Protein AF-A0AAD4VQU2-F1 (afdb_monomer)

Structure (mmCIF, N/CA/C/O backbone):
data_AF-A0AAD4VQU2-F1
#
_entry.id   AF-A0AAD4VQU2-F1
#
loop_
_atom_site.group_PDB
_atom_site.id
_atom_site.type_symbol
_atom_site.label_atom_id
_atom_site.label_alt_id
_atom_site.label_comp_id
_atom_site.label_asym_id
_atom_site.label_entity_id
_atom_site.label_seq_id
_atom_site.pdbx_PDB_ins_code
_atom_site.Cartn_x
_atom_site.Cartn_y
_atom_site.Cartn_z
_atom_site.occupancy
_atom_site.B_iso_or_equiv
_atom_site.auth_seq_id
_atom_site.auth_comp_id
_atom_site.auth_asym_id
_atom_site.auth_atom_id
_atom_site.pdbx_PDB_model_num
ATOM 1 N N . MET A 1 1 ? -10.150 3.169 1.954 1.00 82.69 1 MET A N 1
ATOM 2 C CA . MET A 1 1 ? -9.013 2.313 1.524 1.00 82.69 1 MET A CA 1
ATOM 3 C C . MET A 1 1 ? -7.677 3.032 1.614 1.00 82.69 1 MET A C 1
ATOM 5 O O . MET A 1 1 ? -6.831 2.549 2.348 1.00 82.69 1 MET A O 1
ATOM 9 N N . GLN A 1 2 ? -7.479 4.167 0.930 1.00 87.50 2 GLN A N 1
ATOM 10 C CA . GLN A 1 2 ? -6.203 4.898 0.977 1.00 87.50 2 GLN A CA 1
ATOM 11 C C . GLN A 1 2 ? -5.753 5.225 2.412 1.00 87.50 2 GLN A C 1
ATOM 13 O O . GLN A 1 2 ? -4.598 5.014 2.755 1.00 87.50 2 GLN A O 1
ATOM 18 N N . GLU A 1 3 ? -6.678 5.655 3.272 1.00 90.50 3 GLU A N 1
ATOM 19 C CA . GLU A 1 3 ? -6.396 5.929 4.688 1.00 90.50 3 GLU A CA 1
ATOM 20 C C . GLU A 1 3 ? -5.894 4.698 5.451 1.00 90.50 3 GLU A C 1
ATOM 22 O O . GLU A 1 3 ? -4.920 4.794 6.188 1.00 90.50 3 GLU A O 1
ATOM 27 N N . LEU A 1 4 ? -6.503 3.526 5.232 1.00 90.69 4 LEU A N 1
ATOM 28 C CA . LEU A 1 4 ? -6.068 2.266 5.845 1.00 90.69 4 LEU A CA 1
ATOM 29 C C . LEU A 1 4 ? -4.675 1.857 5.367 1.00 90.69 4 LEU A C 1
ATOM 31 O O . LEU A 1 4 ? -3.875 1.375 6.164 1.00 90.69 4 LEU A O 1
ATOM 35 N N . VAL A 1 5 ? -4.380 2.064 4.080 1.00 91.31 5 VAL A N 1
ATOM 36 C CA . VAL A 1 5 ? -3.052 1.801 3.510 1.00 91.31 5 VAL A CA 1
ATOM 37 C C . VAL A 1 5 ? -2.023 2.725 4.153 1.00 91.31 5 VAL A C 1
ATOM 39 O O . VAL A 1 5 ? -1.004 2.243 4.630 1.00 91.31 5 VAL A O 1
ATOM 42 N N . ASN A 1 6 ? -2.310 4.026 4.236 1.00 92.38 6 ASN A N 1
ATOM 43 C CA . ASN A 1 6 ? -1.422 4.997 4.873 1.00 92.38 6 ASN A CA 1
ATOM 44 C C . ASN A 1 6 ? -1.199 4.659 6.357 1.00 92.38 6 ASN A C 1
ATOM 46 O O . ASN A 1 6 ? -0.067 4.678 6.836 1.00 92.38 6 ASN A O 1
ATOM 50 N N . TYR A 1 7 ? -2.266 4.304 7.077 1.00 93.50 7 TYR A N 1
ATOM 51 C CA . TYR A 1 7 ? -2.194 3.903 8.480 1.00 93.50 7 TYR A CA 1
ATOM 52 C C . TYR A 1 7 ? -1.323 2.657 8.673 1.00 93.50 7 TYR A C 1
ATOM 54 O O . TYR A 1 7 ? -0.412 2.662 9.501 1.00 93.50 7 TYR A O 1
ATOM 62 N N . PHE A 1 8 ? -1.548 1.624 7.858 1.00 93.62 8 PHE A N 1
ATOM 63 C CA . PHE A 1 8 ? -0.719 0.424 7.826 1.00 93.62 8 PHE A CA 1
ATOM 64 C C . PHE A 1 8 ? 0.746 0.761 7.546 1.00 93.62 8 PHE A C 1
ATOM 66 O O . PHE A 1 8 ? 1.610 0.331 8.297 1.00 93.62 8 PHE A O 1
ATOM 73 N N . THR A 1 9 ? 1.037 1.555 6.516 1.00 92.00 9 THR A N 1
ATOM 74 C CA . THR A 1 9 ? 2.408 1.931 6.146 1.00 92.00 9 THR A CA 1
ATOM 75 C C . THR A 1 9 ? 3.131 2.669 7.261 1.00 92.00 9 THR A C 1
ATOM 77 O O . THR A 1 9 ? 4.293 2.382 7.518 1.00 92.00 9 THR A O 1
ATOM 80 N N . ASN A 1 10 ? 2.448 3.587 7.944 1.00 91.62 10 ASN A N 1
ATOM 81 C CA . ASN A 1 10 ? 3.052 4.361 9.026 1.00 91.62 10 ASN A CA 1
ATOM 82 C C . ASN A 1 10 ? 3.356 3.505 10.263 1.00 91.62 10 ASN A C 1
ATOM 84 O O . ASN A 1 10 ? 4.261 3.827 11.029 1.00 91.62 10 ASN A O 1
ATOM 88 N N . LYS A 1 11 ? 2.576 2.445 10.497 1.00 91.06 11 LYS A N 1
ATOM 89 C CA . LYS A 1 11 ? 2.728 1.569 11.668 1.00 91.06 11 LYS A CA 1
ATOM 90 C C . LYS A 1 11 ? 3.601 0.348 11.395 1.00 91.06 11 LYS A C 1
ATOM 92 O O . LYS A 1 11 ? 4.239 -0.165 12.314 1.00 91.06 11 LYS A O 1
ATOM 97 N N . ASN A 1 12 ? 3.625 -0.127 10.157 1.00 89.62 12 ASN A N 1
ATOM 98 C CA . ASN A 1 12 ? 4.352 -1.319 9.764 1.00 89.62 12 ASN A CA 1
ATOM 99 C C . ASN A 1 12 ? 5.828 -0.991 9.508 1.00 89.62 12 ASN A C 1
ATOM 101 O O . ASN A 1 12 ? 6.153 -0.066 8.769 1.00 89.62 12 ASN A O 1
ATOM 105 N N . LYS A 1 13 ? 6.735 -1.774 10.098 1.00 88.50 13 LYS A N 1
ATOM 106 C CA . LYS A 1 13 ? 8.176 -1.644 9.857 1.00 88.50 13 LYS A CA 1
ATOM 107 C C . LYS A 1 13 ? 8.569 -2.546 8.691 1.00 88.50 13 LYS A C 1
ATOM 109 O O . LYS A 1 13 ? 8.520 -3.765 8.828 1.00 88.50 13 LYS A O 1
ATOM 114 N N . PHE A 1 14 ? 8.938 -1.946 7.564 1.00 88.19 14 PHE A N 1
ATOM 115 C CA . PHE A 1 14 ? 9.400 -2.676 6.384 1.00 88.19 14 PHE A CA 1
ATOM 116 C C . PHE A 1 14 ? 10.893 -2.969 6.473 1.00 88.19 14 PHE A C 1
ATOM 118 O O . PHE A 1 14 ? 11.675 -2.137 6.941 1.00 88.19 14 PHE A O 1
ATOM 125 N N . LYS A 1 15 ? 11.290 -4.148 5.997 1.00 89.12 15 LYS A N 1
ATOM 126 C CA . LYS A 1 15 ? 12.706 -4.460 5.767 1.00 89.12 15 LYS A CA 1
ATOM 127 C C . LYS A 1 15 ? 13.211 -3.697 4.548 1.00 89.12 15 LYS A C 1
ATOM 129 O O . LYS A 1 15 ? 12.437 -3.359 3.660 1.00 89.12 15 LYS A O 1
ATOM 134 N N . GLU A 1 16 ? 14.521 -3.505 4.452 1.00 86.44 16 GLU A N 1
ATOM 135 C CA . GLU A 1 16 ? 15.139 -2.800 3.322 1.00 86.44 16 GLU A CA 1
ATOM 136 C C . GLU A 1 16 ? 14.789 -3.437 1.962 1.00 86.44 16 GLU A C 1
ATOM 138 O O . GLU A 1 16 ? 14.444 -2.740 1.012 1.00 86.44 16 GLU A O 1
ATOM 143 N N . SER A 1 17 ? 14.736 -4.772 1.893 1.00 83.06 17 SER A N 1
ATOM 144 C CA . SER A 1 17 ? 14.307 -5.516 0.698 1.00 83.06 17 SER A CA 1
ATOM 145 C C . SER A 1 17 ? 12.825 -5.340 0.338 1.00 83.06 17 SER A C 1
ATOM 147 O O . SER A 1 17 ? 12.424 -5.584 -0.799 1.00 83.06 17 SER A O 1
ATOM 149 N N . GLU A 1 18 ? 11.995 -4.916 1.286 1.00 82.62 18 GLU A N 1
ATOM 150 C CA . GLU A 1 18 ? 10.562 -4.708 1.089 1.00 82.62 18 GLU A CA 1
ATOM 151 C C . GLU A 1 18 ? 10.260 -3.287 0.600 1.00 82.62 18 GLU A C 1
ATOM 153 O O . GLU A 1 18 ? 9.213 -3.071 -0.010 1.00 82.62 18 GLU A O 1
ATOM 158 N N . LEU A 1 19 ? 11.182 -2.334 0.781 1.00 83.31 19 LEU A N 1
ATOM 159 C CA . LEU A 1 19 ? 11.022 -0.942 0.339 1.00 83.31 19 LEU A CA 1
ATOM 160 C C . LEU A 1 19 ? 10.951 -0.800 -1.190 1.00 83.31 19 LEU A C 1
ATOM 162 O O . LEU A 1 19 ? 10.390 0.169 -1.696 1.00 83.31 19 LEU A O 1
ATOM 166 N N . PHE A 1 20 ? 11.465 -1.783 -1.935 1.00 82.81 20 PHE A N 1
ATOM 167 C CA . PHE A 1 20 ? 11.359 -1.833 -3.398 1.00 82.81 20 PHE A CA 1
ATOM 168 C C . PHE A 1 20 ? 9.933 -2.099 -3.892 1.00 82.81 20 PHE A C 1
ATOM 170 O O . PHE A 1 20 ? 9.636 -1.908 -5.075 1.00 82.81 20 PHE A O 1
ATOM 177 N N . PHE A 1 21 ? 9.048 -2.558 -3.006 1.00 81.38 21 PHE A N 1
ATOM 178 C CA . PHE A 1 21 ? 7.662 -2.819 -3.337 1.00 81.38 21 PHE A CA 1
ATOM 179 C C . PHE A 1 21 ? 6.765 -1.678 -2.850 1.00 81.38 21 PHE A C 1
ATOM 181 O O . PHE A 1 21 ? 6.871 -1.233 -1.709 1.00 81.38 21 PHE A O 1
ATOM 188 N N . PRO A 1 22 ? 5.817 -1.238 -3.687 1.00 86.50 22 PRO A N 1
ATOM 189 C CA . PRO A 1 22 ? 4.784 -0.304 -3.282 1.00 86.50 22 PRO A CA 1
ATOM 190 C C . PRO A 1 22 ? 4.067 -0.746 -2.003 1.00 86.50 22 PRO A C 1
ATOM 192 O O . PRO A 1 22 ? 3.551 -1.861 -1.922 1.00 86.50 22 PRO A O 1
ATOM 195 N N . ASN A 1 23 ? 3.920 0.181 -1.058 1.00 89.62 23 ASN A N 1
ATOM 196 C CA . ASN A 1 23 ? 3.151 0.009 0.181 1.00 89.62 23 ASN A CA 1
ATOM 197 C C . ASN A 1 23 ? 1.765 -0.611 -0.032 1.00 89.62 23 ASN A C 1
ATOM 199 O O . ASN A 1 23 ? 1.289 -1.424 0.761 1.00 89.62 23 ASN A O 1
ATOM 203 N N . LEU A 1 24 ? 1.135 -0.245 -1.147 1.00 87.25 24 LEU A N 1
ATOM 204 C CA . LEU A 1 24 ? -0.164 -0.753 -1.548 1.00 87.25 24 LEU A CA 1
ATOM 205 C C . LEU A 1 24 ? -0.170 -2.274 -1.754 1.00 87.25 24 LEU A C 1
ATOM 207 O O . LEU A 1 24 ? -1.125 -2.939 -1.363 1.00 87.25 24 LEU A O 1
ATOM 211 N N . LEU A 1 25 ? 0.898 -2.825 -2.337 1.00 87.31 25 LEU A N 1
ATOM 212 C CA . LEU A 1 25 ? 1.036 -4.263 -2.562 1.00 87.31 25 LEU A CA 1
ATOM 213 C C . LEU A 1 25 ? 1.226 -5.013 -1.249 1.00 87.31 25 LEU A C 1
ATOM 215 O O . LEU A 1 25 ? 0.596 -6.050 -1.056 1.00 87.31 25 LEU A O 1
ATOM 219 N N . HIS A 1 26 ? 2.024 -4.465 -0.331 1.00 89.75 26 HIS A N 1
ATOM 220 C CA . HIS A 1 26 ? 2.198 -5.044 1.003 1.00 89.75 26 HIS A CA 1
ATOM 221 C C . HIS A 1 26 ? 0.878 -5.126 1.758 1.00 89.75 26 HIS A C 1
ATOM 223 O O . HIS A 1 26 ? 0.537 -6.176 2.300 1.00 89.75 26 HIS A O 1
ATOM 229 N N . PHE A 1 27 ? 0.101 -4.042 1.736 1.00 91.25 27 PHE A N 1
ATOM 230 C CA . PHE A 1 27 ? -1.218 -3.997 2.360 1.00 91.25 27 PHE A CA 1
ATOM 231 C C . PHE A 1 27 ? -2.155 -5.063 1.778 1.00 91.25 27 PHE A C 1
ATOM 233 O O . PHE A 1 27 ? -2.767 -5.849 2.504 1.00 91.25 27 PHE A O 1
ATOM 240 N N . VAL A 1 28 ? -2.246 -5.106 0.450 1.00 88.19 28 VAL A N 1
ATOM 241 C CA . VAL A 1 28 ? -3.112 -6.033 -0.280 1.00 88.19 28 VAL A CA 1
ATOM 242 C C . VAL A 1 28 ? -2.743 -7.487 -0.015 1.00 88.19 28 VAL A C 1
ATOM 244 O O . VAL A 1 28 ? -3.628 -8.301 0.261 1.00 88.19 28 VAL A O 1
ATOM 247 N N . ALA A 1 29 ? -1.449 -7.804 -0.079 1.00 88.75 29 ALA A N 1
ATOM 248 C CA . ALA A 1 29 ? -0.941 -9.146 0.153 1.00 88.75 29 ALA A CA 1
ATOM 249 C C . ALA A 1 29 ? -1.197 -9.586 1.600 1.00 88.75 29 ALA A C 1
ATOM 251 O O . ALA A 1 29 ? -1.729 -10.676 1.820 1.00 88.75 29 ALA A O 1
ATOM 252 N N . LYS A 1 30 ? -0.899 -8.718 2.578 1.00 91.00 30 LYS A N 1
ATOM 253 C CA . LYS A 1 30 ? -1.059 -9.018 4.006 1.00 91.00 30 LYS A CA 1
ATOM 254 C C . LYS A 1 30 ? -2.513 -9.314 4.377 1.00 91.00 30 LYS A C 1
ATOM 256 O O . LYS A 1 30 ? -2.788 -10.336 5.000 1.00 91.00 30 LYS A O 1
ATOM 261 N N . TYR A 1 31 ? -3.448 -8.461 3.960 1.00 90.56 31 TYR A N 1
ATOM 262 C CA . TYR A 1 31 ? -4.865 -8.602 4.324 1.00 90.56 31 TYR A CA 1
ATOM 263 C C . TYR A 1 31 ? -5.693 -9.390 3.305 1.00 90.56 31 TYR A C 1
ATOM 265 O O . TYR A 1 31 ? -6.919 -9.446 3.423 1.00 90.56 31 TYR A O 1
ATOM 273 N N . LYS A 1 32 ? -5.038 -10.015 2.315 1.00 87.94 32 LYS A N 1
ATOM 274 C CA . LYS A 1 32 ? -5.674 -10.824 1.263 1.00 87.94 32 LYS A CA 1
ATOM 275 C C . LYS A 1 32 ? -6.830 -10.080 0.579 1.00 87.94 32 LYS A C 1
ATOM 277 O O . LYS A 1 32 ? -7.875 -10.666 0.294 1.00 87.94 32 LYS A O 1
ATOM 282 N N . VAL A 1 33 ? -6.659 -8.775 0.352 1.00 87.69 33 VAL A N 1
ATOM 283 C CA . VAL A 1 33 ? -7.683 -7.925 -0.272 1.00 87.69 33 VAL A CA 1
ATOM 284 C C . VAL A 1 33 ? -7.844 -8.366 -1.723 1.00 87.69 33 VAL A C 1
ATOM 286 O O . VAL A 1 33 ? -6.854 -8.317 -2.439 1.00 87.69 33 VAL A O 1
ATOM 289 N N . PRO A 1 34 ? -9.033 -8.778 -2.200 1.00 83.88 34 PRO A N 1
ATOM 290 C CA . PRO A 1 34 ? -9.202 -9.196 -3.589 1.00 83.88 34 PRO A CA 1
ATOM 291 C C . PRO A 1 34 ? -8.917 -8.049 -4.568 1.00 83.88 34 PRO A C 1
ATOM 293 O O . PRO A 1 34 ? -9.494 -6.962 -4.480 1.00 83.88 34 PRO A O 1
ATOM 296 N N . TRP A 1 35 ? -8.027 -8.300 -5.522 1.00 83.56 35 TRP A N 1
ATOM 297 C CA . TRP A 1 35 ? -7.449 -7.277 -6.387 1.00 83.56 35 TRP A CA 1
ATOM 298 C C . TRP A 1 35 ? -7.052 -7.860 -7.738 1.00 83.56 35 TRP A C 1
ATOM 300 O O . TRP A 1 35 ? -6.820 -9.060 -7.878 1.00 83.56 35 TRP A O 1
ATOM 310 N N . ILE A 1 36 ? -6.974 -6.984 -8.733 1.00 81.00 36 ILE A N 1
ATOM 311 C CA . ILE A 1 36 ? -6.438 -7.270 -10.056 1.00 81.00 36 ILE A CA 1
ATOM 312 C C . ILE A 1 36 ? -5.178 -6.424 -10.213 1.00 81.00 36 ILE A C 1
ATOM 314 O O . ILE A 1 36 ? -5.247 -5.192 -10.184 1.00 81.00 36 ILE A O 1
ATOM 318 N N . LEU A 1 37 ? -4.038 -7.093 -10.379 1.00 84.00 37 LEU A N 1
ATOM 319 C CA . LEU A 1 37 ? -2.781 -6.465 -10.765 1.00 84.00 37 LEU A CA 1
ATOM 320 C C . LEU A 1 37 ? -2.669 -6.446 -12.280 1.00 84.00 37 LEU A C 1
ATOM 322 O O . LEU A 1 37 ? -2.805 -7.481 -12.929 1.00 84.00 37 LEU A O 1
ATOM 326 N N . LYS A 1 38 ? -2.330 -5.290 -12.833 1.00 86.25 38 LYS A N 1
ATOM 327 C CA . LYS A 1 38 ? -1.868 -5.185 -14.211 1.00 86.25 38 LYS A CA 1
ATOM 328 C C . LYS A 1 38 ? -0.480 -4.565 -14.228 1.00 86.25 38 LYS A C 1
ATOM 330 O O . LYS A 1 38 ? -0.300 -3.442 -13.758 1.00 86.25 38 LYS A O 1
ATOM 335 N N . TRP A 1 39 ? 0.471 -5.286 -14.811 1.00 87.62 39 TRP A N 1
ATOM 336 C CA . TRP A 1 39 ? 1.782 -4.756 -15.165 1.00 87.62 39 TRP A CA 1
ATOM 337 C C . TRP A 1 39 ? 1.739 -4.150 -16.568 1.00 87.62 39 TRP A C 1
ATOM 339 O O . TRP A 1 39 ? 1.107 -4.693 -17.474 1.00 87.62 39 TRP A O 1
ATOM 349 N N . SER A 1 40 ? 2.408 -3.019 -16.730 1.00 88.25 40 SER A N 1
ATOM 350 C CA . SER A 1 40 ? 2.666 -2.368 -18.007 1.00 88.25 40 SER A CA 1
ATOM 351 C C . SER A 1 40 ? 4.172 -2.213 -18.150 1.00 88.25 40 SER A C 1
ATOM 353 O O . SER A 1 40 ? 4.841 -1.733 -17.234 1.00 88.25 40 SER A O 1
ATOM 355 N N . TYR A 1 41 ? 4.706 -2.648 -19.281 1.00 91.19 41 TYR A N 1
ATOM 356 C CA . T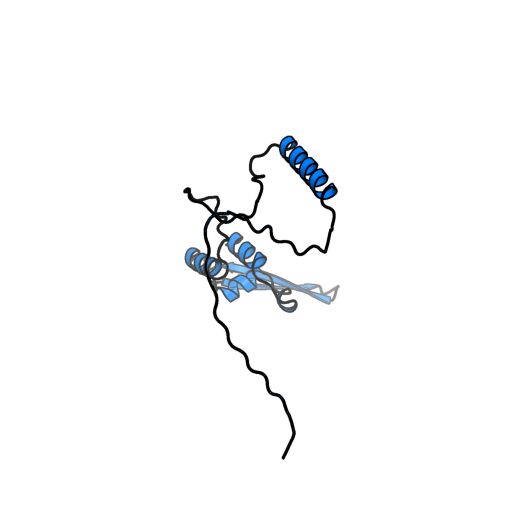YR A 1 41 ? 6.128 -2.573 -19.576 1.00 91.19 41 TYR A CA 1
ATOM 357 C C . TYR A 1 41 ? 6.325 -1.603 -20.727 1.00 91.19 41 TYR A C 1
ATOM 359 O O . TYR A 1 41 ? 5.605 -1.656 -21.723 1.00 91.19 41 TYR A O 1
ATOM 367 N N . GLN A 1 42 ? 7.297 -0.717 -20.579 1.00 92.06 42 GLN A N 1
ATOM 368 C CA . GLN A 1 42 ? 7.710 0.211 -21.616 1.00 92.06 42 GLN A CA 1
ATOM 369 C C . GLN A 1 42 ? 9.194 -0.009 -21.866 1.00 92.06 42 GLN A C 1
ATOM 371 O O . GLN A 1 42 ? 9.997 0.021 -20.934 1.00 92.06 42 GLN A O 1
ATOM 376 N N . VAL A 1 43 ? 9.549 -0.265 -23.121 1.00 93.38 43 VAL A N 1
ATOM 377 C CA . VAL A 1 43 ? 10.943 -0.399 -23.538 1.00 93.38 43 VAL A CA 1
ATOM 378 C C . VAL A 1 43 ? 11.341 0.892 -24.226 1.00 93.38 43 VAL A C 1
ATOM 380 O O . VAL A 1 43 ? 10.759 1.253 -25.247 1.00 93.38 43 VAL A O 1
ATOM 383 N N . ASN A 1 44 ? 12.335 1.579 -23.675 1.00 92.12 44 ASN A N 1
ATOM 384 C CA . ASN A 1 44 ? 13.014 2.650 -24.379 1.00 92.12 44 ASN A CA 1
ATOM 385 C C . ASN A 1 44 ? 14.208 2.042 -25.127 1.00 92.12 44 ASN A C 1
ATOM 387 O O . ASN A 1 44 ? 15.208 1.655 -24.521 1.00 92.12 44 ASN A O 1
ATOM 391 N N . TRP A 1 45 ? 14.081 1.906 -26.448 1.00 91.75 45 TRP A N 1
ATOM 392 C CA . TRP A 1 45 ? 15.104 1.271 -27.283 1.00 91.75 45 TRP A CA 1
ATOM 393 C C . TRP A 1 45 ? 16.360 2.125 -27.476 1.00 91.75 45 TRP A C 1
ATOM 395 O O . TRP A 1 45 ? 17.429 1.560 -27.699 1.00 91.75 45 TRP A O 1
ATOM 405 N N . GLU A 1 46 ? 16.247 3.446 -27.343 1.00 93.19 46 GLU A N 1
ATOM 406 C CA . GLU A 1 46 ? 17.363 4.389 -27.474 1.00 93.19 46 GLU A CA 1
ATOM 407 C C . GLU A 1 46 ? 18.255 4.356 -26.232 1.00 93.19 46 GLU A C 1
ATOM 409 O O . GLU A 1 46 ? 19.472 4.226 -26.339 1.00 93.19 46 GLU A O 1
ATOM 414 N N . THR A 1 47 ? 17.654 4.385 -25.041 1.00 93.75 47 THR A N 1
ATOM 415 C CA . THR A 1 47 ? 18.393 4.316 -23.769 1.00 93.75 47 THR A CA 1
ATOM 416 C C . THR A 1 47 ? 18.635 2.886 -23.290 1.00 93.75 47 THR A C 1
ATOM 418 O O . THR A 1 47 ? 19.312 2.683 -22.285 1.00 93.75 47 THR A O 1
ATOM 421 N N . ARG A 1 48 ? 18.077 1.884 -23.989 1.00 91.00 48 ARG A N 1
ATOM 422 C CA . ARG A 1 48 ? 18.060 0.464 -23.585 1.00 91.00 48 ARG A CA 1
ATOM 423 C C . ARG A 1 48 ? 17.474 0.243 -22.182 1.00 91.00 48 ARG A C 1
ATOM 425 O O . ARG A 1 48 ? 17.780 -0.752 -21.528 1.00 91.00 48 ARG A O 1
ATOM 432 N N . VAL A 1 49 ? 16.607 1.146 -21.725 1.00 93.44 49 VAL A N 1
ATOM 433 C CA . VAL A 1 49 ? 15.963 1.061 -20.411 1.00 93.44 49 VAL A CA 1
ATOM 434 C C . VAL A 1 49 ? 14.623 0.341 -20.527 1.00 93.44 49 VAL A C 1
ATOM 436 O O . VAL A 1 49 ? 13.769 0.699 -21.339 1.00 93.44 49 VAL A O 1
ATOM 439 N N . LEU A 1 50 ? 14.414 -0.648 -19.657 1.00 91.69 50 LEU A N 1
ATOM 440 C CA . LEU A 1 50 ? 13.112 -1.265 -19.426 1.00 91.69 50 LEU A CA 1
ATOM 441 C C . LEU A 1 50 ? 12.443 -0.592 -18.226 1.00 91.69 50 LEU A C 1
ATOM 443 O O . LEU A 1 50 ? 12.895 -0.727 -17.090 1.00 91.69 50 LEU A O 1
ATOM 447 N N . SER A 1 51 ? 11.344 0.112 -18.467 1.00 89.00 51 SER A N 1
ATOM 448 C CA . SER A 1 51 ? 10.506 0.683 -17.417 1.00 89.00 51 SER A CA 1
ATOM 449 C C . SER A 1 51 ? 9.297 -0.206 -17.158 1.00 89.00 51 SER A C 1
ATOM 451 O O . SER A 1 51 ? 8.684 -0.756 -18.074 1.00 89.00 51 SER A O 1
ATOM 453 N N . ARG A 1 52 ? 8.933 -0.336 -15.882 1.00 88.19 52 ARG A N 1
ATOM 454 C CA . ARG A 1 52 ? 7.790 -1.133 -15.444 1.00 88.19 52 ARG A CA 1
ATOM 455 C C . ARG A 1 52 ? 6.862 -0.274 -14.602 1.00 88.19 52 ARG A C 1
ATOM 457 O O . ARG A 1 52 ? 7.269 0.277 -13.586 1.00 88.19 52 ARG A O 1
ATOM 464 N N . GLN A 1 53 ? 5.605 -0.217 -15.007 1.00 86.69 53 GLN A N 1
ATOM 465 C CA . GLN A 1 53 ? 4.520 0.417 -14.274 1.00 86.69 53 GLN A CA 1
ATOM 466 C C . GLN A 1 53 ? 3.524 -0.651 -13.834 1.00 86.69 53 GLN A C 1
ATOM 468 O O . GLN A 1 53 ? 3.382 -1.694 -14.475 1.00 86.69 53 GLN A O 1
ATOM 473 N N . PHE A 1 54 ? 2.820 -0.403 -12.738 1.00 84.75 54 PHE A N 1
ATOM 474 C CA . PHE A 1 54 ? 1.747 -1.277 -12.290 1.00 84.75 54 PHE A CA 1
ATOM 475 C C . PHE A 1 54 ? 0.500 -0.462 -11.984 1.00 84.75 54 PHE A C 1
ATOM 477 O O . PHE A 1 54 ? 0.569 0.703 -11.603 1.00 84.75 54 PHE A O 1
ATOM 484 N N . SER A 1 55 ? -0.646 -1.103 -12.147 1.00 84.00 55 SER A N 1
ATOM 485 C CA . SER A 1 55 ? -1.935 -0.579 -11.721 1.00 84.00 55 SER A CA 1
ATOM 486 C C . SER A 1 55 ? -2.664 -1.660 -10.941 1.00 84.00 55 SER A C 1
ATOM 488 O O . SER A 1 55 ? -2.593 -2.846 -11.277 1.00 84.00 55 SER A O 1
ATOM 490 N N . ILE A 1 56 ? -3.331 -1.245 -9.871 1.00 79.56 56 ILE A N 1
ATOM 491 C CA . ILE A 1 56 ? -4.129 -2.120 -9.022 1.00 79.56 56 ILE A CA 1
ATOM 492 C C . ILE A 1 56 ? -5.570 -1.664 -9.142 1.00 79.56 56 ILE A C 1
ATOM 494 O O . ILE A 1 56 ? -5.874 -0.498 -8.889 1.00 79.56 56 ILE A O 1
ATOM 498 N N . LYS A 1 57 ? -6.454 -2.589 -9.509 1.00 82.19 57 LYS A N 1
ATOM 499 C CA . LYS A 1 57 ? -7.897 -2.379 -9.427 1.00 82.19 57 LYS A CA 1
ATOM 500 C C . LYS A 1 57 ? -8.475 -3.316 -8.381 1.00 82.19 57 LYS A C 1
ATOM 502 O O . LYS A 1 57 ? -8.287 -4.529 -8.447 1.00 82.19 57 LYS A O 1
ATOM 507 N N . TRP A 1 58 ? -9.178 -2.749 -7.417 1.00 75.69 58 TRP A N 1
ATOM 508 C CA . TRP A 1 58 ? -9.845 -3.503 -6.367 1.00 75.69 58 TRP A CA 1
ATOM 509 C C . TRP A 1 58 ? -11.115 -4.159 -6.900 1.00 75.69 58 TRP A C 1
ATOM 511 O O . TRP A 1 58 ? -11.769 -3.625 -7.799 1.00 75.69 58 TRP A O 1
ATOM 521 N N . TRP A 1 59 ? -11.485 -5.302 -6.331 1.00 71.00 59 TRP A N 1
ATOM 522 C CA . TRP A 1 59 ? -12.814 -5.861 -6.553 1.00 71.00 59 TRP A CA 1
ATOM 523 C C . TRP A 1 59 ? -13.835 -5.109 -5.705 1.00 71.00 59 TRP A C 1
ATOM 525 O O . TRP A 1 59 ? -13.845 -5.250 -4.495 1.00 71.00 59 TRP A O 1
ATOM 535 N N . ASP A 1 60 ? -14.746 -4.364 -6.317 1.00 66.62 60 ASP A N 1
ATOM 536 C CA . ASP A 1 60 ? -15.690 -3.486 -5.600 1.00 66.62 60 ASP A CA 1
ATOM 537 C C . ASP A 1 60 ? -16.612 -4.214 -4.590 1.00 66.62 60 ASP A C 1
ATOM 539 O O . ASP A 1 60 ? -17.245 -3.613 -3.732 1.00 66.62 60 ASP A O 1
ATOM 543 N N . LYS A 1 61 ? -16.671 -5.551 -4.659 1.00 70.69 61 LYS A N 1
ATOM 544 C CA . LYS A 1 61 ? -17.529 -6.392 -3.814 1.00 70.69 61 LYS A CA 1
ATOM 545 C C . LYS A 1 61 ? -16.905 -6.842 -2.482 1.00 70.69 61 LYS A C 1
ATOM 547 O O . LYS A 1 61 ? -17.533 -7.639 -1.784 1.00 70.69 61 LYS A O 1
ATOM 552 N N . PHE A 1 62 ? -15.692 -6.414 -2.108 1.00 77.00 62 PHE A N 1
ATOM 553 C CA . PHE A 1 62 ? -15.125 -6.810 -0.807 1.00 77.00 62 PHE A CA 1
ATOM 554 C C . PHE A 1 62 ? -15.659 -5.941 0.343 1.00 77.00 62 PHE A C 1
ATOM 556 O O . PHE A 1 62 ? -15.914 -4.750 0.202 1.00 77.00 62 PHE A O 1
ATOM 563 N N . LYS A 1 63 ? -15.808 -6.546 1.526 1.00 84.94 63 LYS A N 1
ATOM 564 C CA . LYS A 1 63 ? -16.270 -5.845 2.731 1.00 84.94 63 LYS A CA 1
ATOM 565 C C . LYS A 1 63 ? -15.127 -5.009 3.317 1.00 84.94 63 LYS A C 1
ATOM 567 O O . LYS A 1 63 ? -14.269 -5.567 3.998 1.00 84.94 63 LYS A O 1
ATOM 572 N N . LEU A 1 64 ? -15.117 -3.697 3.071 1.00 86.88 64 LEU A N 1
ATOM 573 C CA . LEU A 1 64 ? -14.088 -2.780 3.586 1.00 86.88 64 LEU A CA 1
ATOM 574 C C . LEU A 1 64 ? -13.951 -2.846 5.114 1.00 86.88 64 LEU A C 1
ATOM 576 O O . LEU A 1 64 ? -12.837 -2.962 5.616 1.00 86.88 64 LEU A O 1
ATOM 580 N N . GLU A 1 65 ? -15.081 -2.874 5.820 1.00 89.75 65 GLU A N 1
ATOM 581 C CA . GLU A 1 65 ? -15.198 -3.069 7.276 1.00 89.75 65 GLU A CA 1
ATOM 582 C C . GLU A 1 65 ? -14.350 -4.242 7.782 1.00 89.75 65 GLU A C 1
ATOM 584 O O . GLU A 1 65 ? -13.615 -4.141 8.758 1.00 89.75 65 GLU A O 1
ATOM 589 N N . ARG A 1 66 ? -14.394 -5.373 7.068 1.00 89.88 66 ARG A N 1
ATOM 590 C CA . ARG A 1 66 ? -13.644 -6.575 7.445 1.00 89.88 66 ARG A CA 1
ATOM 591 C C . ARG A 1 66 ? -12.138 -6.326 7.402 1.00 89.88 66 ARG A C 1
ATOM 593 O O . ARG A 1 66 ? -11.424 -6.778 8.289 1.00 89.88 66 ARG A O 1
ATOM 600 N N . ILE A 1 67 ? -11.665 -5.630 6.370 1.00 90.19 67 ILE A N 1
ATOM 601 C CA . ILE A 1 67 ? -10.246 -5.295 6.222 1.00 90.19 67 ILE A CA 1
ATOM 602 C C . ILE A 1 67 ? -9.833 -4.262 7.269 1.00 90.19 67 ILE A C 1
ATOM 604 O O . ILE A 1 67 ? -8.788 -4.424 7.889 1.00 90.19 67 ILE A O 1
ATOM 608 N N . ALA A 1 68 ? -10.668 -3.250 7.511 1.00 91.44 68 ALA A N 1
ATOM 609 C CA . ALA A 1 68 ? -10.439 -2.262 8.559 1.00 91.44 68 ALA A CA 1
ATOM 610 C C . ALA A 1 68 ? -10.282 -2.932 9.934 1.00 91.44 68 ALA A C 1
ATOM 612 O O . ALA A 1 68 ? -9.310 -2.668 10.635 1.00 91.44 68 ALA A O 1
ATOM 613 N N . ASN A 1 69 ? -11.158 -3.883 10.265 1.00 92.81 69 ASN A N 1
ATOM 614 C CA . ASN A 1 69 ? -11.081 -4.643 11.513 1.00 92.81 69 ASN A CA 1
ATOM 615 C C . ASN A 1 69 ? -9.772 -5.429 11.646 1.00 92.81 69 ASN A C 1
ATOM 617 O O . ASN A 1 69 ? -9.181 -5.431 12.721 1.00 92.81 69 ASN A O 1
ATOM 621 N N . TYR A 1 70 ? -9.280 -6.052 10.570 1.00 93.44 70 TYR A N 1
ATOM 622 C CA . TYR A 1 70 ? -7.970 -6.709 10.603 1.00 93.44 70 TYR A CA 1
ATOM 623 C C . TYR A 1 70 ? -6.834 -5.709 10.829 1.00 93.44 70 TYR A C 1
ATOM 625 O O . TYR A 1 70 ? -5.974 -5.943 11.672 1.00 93.44 70 TYR A O 1
ATOM 633 N N . VAL A 1 71 ? -6.858 -4.572 10.130 1.00 92.81 71 VAL A N 1
ATOM 634 C CA . VAL A 1 71 ? -5.829 -3.531 10.264 1.00 92.81 71 VAL A CA 1
ATOM 635 C C . VAL A 1 71 ? -5.790 -2.968 11.683 1.00 92.81 71 VAL A C 1
ATOM 637 O O . VAL A 1 71 ? -4.710 -2.837 12.249 1.00 92.81 71 VAL A O 1
ATOM 640 N N . TYR A 1 72 ? -6.944 -2.655 12.272 1.00 93.38 72 TYR A N 1
ATOM 641 C CA . TYR A 1 72 ? -7.019 -2.116 13.631 1.00 93.38 72 TYR A CA 1
ATOM 642 C C . TYR A 1 72 ? -6.776 -3.170 14.713 1.00 93.38 72 TYR A C 1
ATOM 644 O O . TYR A 1 72 ? -6.364 -2.819 15.813 1.00 93.38 72 TYR A O 1
ATOM 652 N N . SER A 1 73 ? -6.999 -4.452 14.419 1.00 91.62 73 SER A N 1
ATOM 653 C CA . SER A 1 73 ? -6.585 -5.539 15.309 1.00 91.62 73 SER A CA 1
ATOM 654 C C . SER A 1 73 ? -5.061 -5.669 15.354 1.00 91.62 73 SER A C 1
ATOM 656 O O . SER A 1 73 ? -4.500 -5.838 16.432 1.00 91.62 73 SER A O 1
ATOM 658 N N . ASP A 1 74 ? -4.394 -5.576 14.201 1.00 91.75 74 ASP A N 1
ATOM 659 C CA . ASP A 1 74 ? -2.929 -5.636 14.105 1.00 91.75 74 ASP A CA 1
ATOM 660 C C . ASP A 1 74 ? -2.267 -4.369 14.661 1.00 91.75 74 ASP A C 1
ATOM 662 O O . ASP A 1 74 ? -1.192 -4.415 15.260 1.00 91.75 74 ASP A O 1
ATOM 666 N N . PHE A 1 75 ? -2.914 -3.225 14.446 1.00 90.50 75 PHE A N 1
ATOM 667 C CA . PHE A 1 75 ? -2.439 -1.908 14.837 1.00 90.50 75 PHE A CA 1
ATOM 668 C C . PHE A 1 75 ? -3.578 -1.161 15.541 1.00 90.50 75 PHE A C 1
ATOM 670 O O . PHE A 1 75 ? -4.296 -0.388 14.902 1.00 90.50 75 PHE A O 1
ATOM 677 N N . PRO A 1 76 ? -3.774 -1.390 16.850 1.00 88.19 76 PRO A N 1
ATOM 678 C CA . PRO A 1 76 ? -4.811 -0.710 17.606 1.00 88.19 76 PRO A CA 1
ATOM 679 C C . PRO A 1 76 ? -4.617 0.807 17.540 1.00 88.19 76 PRO A C 1
ATOM 681 O O . PRO A 1 76 ? -3.505 1.299 17.783 1.00 88.19 76 PRO A O 1
ATOM 684 N N . PRO A 1 77 ? -5.672 1.584 17.234 1.00 82.19 77 PRO A N 1
ATOM 685 C CA . PRO A 1 77 ? -5.628 3.024 17.398 1.00 82.19 77 PRO A CA 1
ATOM 686 C C . PRO A 1 77 ? -5.244 3.331 18.842 1.00 82.19 77 PRO A C 1
ATOM 688 O O . PRO A 1 77 ? -5.873 2.831 19.777 1.00 82.19 77 PRO A O 1
ATOM 691 N N . VAL A 1 78 ? -4.202 4.141 19.028 1.00 79.88 78 VAL A N 1
ATOM 692 C CA . VAL A 1 78 ? -3.860 4.649 20.354 1.00 79.88 78 VAL A CA 1
ATOM 693 C C . VAL A 1 78 ? -5.042 5.509 20.780 1.00 79.88 78 VAL A C 1
ATOM 695 O O . VAL A 1 78 ? -5.258 6.591 20.237 1.00 79.88 78 VAL A O 1
ATOM 698 N N . ARG A 1 79 ? -5.863 4.990 21.696 1.00 69.44 79 ARG A N 1
ATOM 699 C CA . ARG A 1 79 ? -6.890 5.791 22.350 1.00 69.44 79 ARG A CA 1
ATOM 700 C C . ARG A 1 79 ? -6.136 6.780 23.221 1.00 69.44 79 ARG A C 1
ATOM 702 O O . ARG A 1 79 ? -5.611 6.393 24.260 1.00 69.44 79 ARG A O 1
ATOM 709 N N . ASN A 1 80 ? -6.050 8.033 22.791 1.00 52.97 80 ASN A N 1
ATOM 710 C CA . ASN A 1 80 ? -5.697 9.101 23.712 1.00 52.97 80 ASN A CA 1
ATOM 711 C C . ASN A 1 80 ? -6.776 9.086 24.805 1.00 52.97 80 ASN A C 1
ATOM 713 O O . ASN A 1 80 ? -7.951 9.249 24.465 1.00 52.97 80 ASN A O 1
ATOM 717 N N . PRO A 1 81 ? -6.440 8.884 26.091 1.00 52.53 81 PRO A N 1
ATOM 718 C CA . PRO A 1 81 ? -7.425 8.793 27.174 1.00 52.53 81 PRO A CA 1
ATOM 719 C C . PRO A 1 81 ? -8.204 10.096 27.446 1.00 52.53 81 PRO A C 1
ATOM 721 O O . PRO A 1 81 ? -8.750 10.272 28.530 1.00 52.53 81 PRO A O 1
ATOM 724 N N . HIS A 1 82 ? -8.226 11.054 26.518 1.00 48.25 82 HIS A N 1
ATOM 725 C CA . HIS A 1 82 ? -8.784 12.390 26.721 1.00 48.25 82 HIS A CA 1
ATOM 726 C C . HIS A 1 82 ? -10.054 12.697 25.926 1.00 48.25 82 HIS A C 1
ATOM 728 O O . HIS A 1 82 ? -10.640 13.750 26.151 1.00 48.25 82 HIS A O 1
ATOM 734 N N . SER A 1 83 ? -10.556 11.794 25.078 1.00 50.53 83 SER A N 1
ATOM 735 C CA . SER A 1 83 ? -11.825 12.033 24.367 1.00 50.53 83 SER A CA 1
ATOM 736 C C . SER A 1 83 ? -13.055 11.329 24.953 1.00 50.53 83 SER A C 1
ATOM 738 O O . SER A 1 83 ? -14.163 11.605 24.500 1.00 50.53 83 SER A O 1
ATOM 740 N N . GLU A 1 84 ? -12.934 10.495 25.994 1.00 46.28 84 GLU A N 1
ATOM 741 C CA . GLU A 1 84 ? -14.093 9.809 26.590 1.00 46.28 84 GLU A CA 1
ATOM 742 C C . GLU A 1 84 ? -14.071 9.820 28.132 1.00 46.28 84 GLU A C 1
ATOM 744 O O . GLU A 1 84 ? -13.500 8.958 28.780 1.00 46.28 84 GLU A O 1
ATOM 749 N N . LYS A 1 85 ? -14.730 10.846 28.690 1.00 47.62 85 LYS A N 1
ATOM 750 C CA . LYS A 1 85 ? -15.511 10.906 29.946 1.00 47.62 85 LYS A CA 1
ATOM 751 C C . LYS A 1 85 ? -15.070 10.118 31.205 1.00 47.62 85 LYS A C 1
ATOM 753 O O . LYS A 1 85 ? -15.097 8.896 31.240 1.00 47.62 85 LYS A O 1
ATOM 758 N N . LYS A 1 86 ? -15.086 10.897 32.302 1.00 39.66 86 LYS A N 1
ATOM 759 C CA . LYS A 1 86 ? -15.388 10.602 33.726 1.00 39.66 86 LYS A CA 1
ATOM 760 C C . LYS A 1 86 ? -14.190 10.560 34.681 1.00 39.66 86 LYS A C 1
ATOM 762 O O . LYS A 1 86 ? -13.370 9.657 34.683 1.00 39.66 86 LYS A O 1
ATOM 767 N N . SER A 1 87 ? -14.204 11.576 35.541 1.00 46.31 87 SER A N 1
ATOM 768 C CA . SER A 1 87 ? -13.598 11.694 36.866 1.00 46.31 87 SER A CA 1
ATOM 769 C C . SER A 1 87 ? -13.270 10.371 37.569 1.00 46.31 87 SER A C 1
ATOM 771 O O . SER A 1 87 ? -14.195 9.632 37.915 1.00 46.31 87 SER A O 1
ATOM 773 N N . SER A 1 88 ? -11.985 10.138 37.859 1.00 39.44 88 SER A N 1
ATOM 774 C CA . SER A 1 88 ? -11.412 9.725 39.163 1.00 39.44 88 SER A CA 1
ATOM 775 C C . SER A 1 88 ? -9.898 9.465 39.032 1.00 39.44 88 SER A C 1
ATOM 777 O O . SER A 1 88 ? -9.445 9.198 37.922 1.00 39.44 88 SER A O 1
ATOM 779 N N . PRO A 1 89 ? -9.104 9.586 40.117 1.00 51.34 89 PRO A N 1
ATOM 780 C CA . PRO A 1 89 ? -7.738 10.100 40.042 1.00 51.34 89 PRO A CA 1
ATOM 781 C C . PRO A 1 89 ? -6.634 9.052 40.262 1.00 51.34 89 PRO A C 1
ATOM 783 O O . PRO A 1 89 ? -6.887 7.947 40.729 1.00 51.34 89 PRO A O 1
ATOM 786 N N . ALA A 1 90 ? -5.403 9.526 40.037 1.00 43.72 90 ALA A N 1
ATOM 787 C CA . ALA A 1 90 ? -4.105 8.987 40.452 1.00 43.72 90 ALA A CA 1
ATOM 788 C C . ALA A 1 90 ? -3.376 8.090 39.439 1.00 43.72 90 ALA A C 1
ATOM 790 O O . ALA A 1 90 ? -3.538 6.877 39.401 1.00 43.72 90 ALA A O 1
ATOM 791 N N . THR A 1 91 ? -2.467 8.706 38.679 1.00 39.97 91 THR A N 1
ATOM 792 C CA . THR A 1 91 ? -1.026 8.396 38.740 1.00 39.97 91 THR A CA 1
ATOM 793 C C . THR A 1 91 ? -0.270 9.603 38.182 1.00 39.97 91 THR A C 1
ATOM 795 O O . THR A 1 91 ? -0.484 10.025 37.047 1.00 39.97 91 THR A O 1
ATOM 798 N N . SER A 1 92 ? 0.548 10.212 39.036 1.00 50.84 92 SER A N 1
ATOM 799 C CA . SER A 1 92 ? 1.250 11.468 38.798 1.00 50.84 92 SER A CA 1
ATOM 800 C C . SER A 1 92 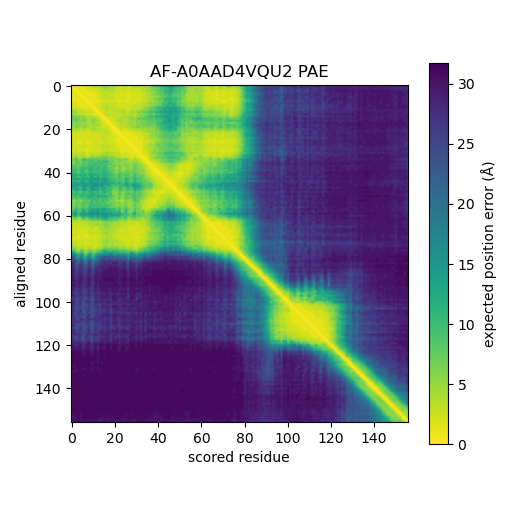? 2.416 11.297 37.826 1.00 50.84 92 SER A C 1
ATOM 802 O O . SER A 1 92 ? 3.508 10.910 38.223 1.00 50.84 92 SER A O 1
ATOM 804 N N . HIS A 1 93 ? 2.210 11.691 36.575 1.00 49.16 93 HIS A N 1
ATOM 805 C CA . HIS A 1 93 ? 3.252 12.340 35.786 1.00 49.16 93 HIS A CA 1
ATOM 806 C C . HIS A 1 93 ? 2.682 13.695 35.375 1.00 49.16 93 HIS A C 1
ATOM 808 O O . HIS A 1 93 ? 1.652 13.760 34.711 1.00 49.16 93 HIS A O 1
ATOM 814 N N . SER A 1 94 ? 3.289 14.777 35.864 1.00 48.03 94 SER A N 1
ATOM 815 C CA . SER A 1 94 ? 2.843 16.153 35.631 1.00 48.03 94 SER A CA 1
ATOM 816 C C . SER A 1 94 ? 3.019 16.536 34.156 1.00 48.03 94 SER A C 1
ATOM 818 O O . SER A 1 94 ? 3.972 17.217 33.786 1.00 48.03 94 SER A O 1
ATOM 820 N N . SER A 1 95 ? 2.109 16.100 33.292 1.00 58.69 95 SER A N 1
ATOM 821 C CA . SER A 1 95 ? 1.929 16.685 31.968 1.00 58.69 95 SER A CA 1
ATOM 822 C C . SER A 1 95 ? 1.123 17.971 32.124 1.00 58.69 95 SER A C 1
ATOM 824 O O . SER A 1 95 ? -0.054 17.927 32.488 1.00 58.69 95 SER A O 1
ATOM 826 N N . LEU A 1 96 ? 1.751 19.123 31.872 1.00 60.66 96 LEU A N 1
ATOM 827 C CA . LEU A 1 96 ? 1.036 20.395 31.818 1.00 60.66 96 LEU A CA 1
ATOM 828 C C . LEU A 1 96 ? 0.045 20.352 30.639 1.00 60.66 96 LEU A C 1
ATOM 830 O O . LEU A 1 96 ? 0.459 20.038 29.521 1.00 60.66 96 LEU A O 1
ATOM 834 N N . PRO A 1 97 ? -1.248 20.657 30.842 1.00 67.19 97 PRO A N 1
ATOM 835 C CA . PRO A 1 97 ? -2.206 20.737 29.748 1.00 67.19 97 PRO A CA 1
ATOM 836 C C . PRO A 1 97 ? -1.892 21.970 28.888 1.00 67.19 97 PRO A C 1
ATOM 838 O O . PRO A 1 97 ? -2.196 23.112 29.247 1.00 67.19 97 PRO A O 1
ATOM 841 N N . ILE A 1 98 ? -1.220 21.712 27.766 1.00 70.94 98 ILE A N 1
ATOM 842 C CA . ILE A 1 98 ? -0.842 22.683 26.725 1.00 70.94 98 ILE A CA 1
ATOM 843 C C . ILE A 1 98 ? -2.009 22.899 25.739 1.00 70.94 98 ILE A C 1
ATOM 845 O O . ILE A 1 98 ? -2.072 23.915 25.047 1.00 70.94 98 ILE A O 1
ATOM 849 N N . GLU A 1 99 ? -2.964 21.968 25.692 1.00 67.19 99 GLU A N 1
ATOM 850 C CA . GLU A 1 99 ? -4.070 21.974 24.735 1.00 67.19 99 GLU A CA 1
ATOM 851 C C . GLU A 1 99 ? -5.085 23.091 25.049 1.00 67.19 99 GLU A C 1
ATOM 853 O O . GLU A 1 99 ? -5.590 23.196 26.165 1.00 67.19 99 GLU A O 1
ATOM 858 N N . GLY A 1 100 ? -5.347 23.965 24.068 1.00 73.94 100 GLY A N 1
ATOM 859 C CA . GLY A 1 100 ? -6.259 25.114 24.193 1.00 73.94 100 GLY A CA 1
ATOM 860 C C . GLY A 1 100 ? -5.636 26.426 24.696 1.00 73.94 100 GLY A C 1
ATOM 861 O O . GLY A 1 100 ? -6.346 27.424 24.797 1.00 73.94 100 GLY A O 1
ATOM 862 N N . ARG A 1 101 ? -4.327 26.458 24.986 1.00 79.25 101 ARG A N 1
ATOM 863 C CA . ARG A 1 101 ? -3.609 27.669 25.427 1.00 79.25 101 ARG A CA 1
ATOM 864 C C . ARG A 1 101 ? -3.301 28.604 24.253 1.00 79.25 101 ARG A C 1
ATOM 866 O O . ARG A 1 101 ? -2.964 28.163 23.153 1.00 79.25 101 ARG A O 1
ATOM 873 N N . SER A 1 102 ? -3.357 29.908 24.500 1.00 82.06 102 SER A N 1
ATOM 874 C CA . SER A 1 102 ? -2.940 30.929 23.536 1.00 82.06 102 SER A CA 1
ATOM 875 C C . SER A 1 102 ? -1.415 30.947 23.352 1.00 82.06 102 SER A C 1
ATOM 877 O O . SER A 1 102 ? -0.649 30.545 24.229 1.00 82.06 102 SER A O 1
ATOM 879 N N . LYS A 1 103 ? -0.944 31.460 22.207 1.00 82.44 103 LYS A N 1
ATOM 880 C CA . LYS A 1 103 ? 0.493 31.553 21.879 1.00 82.44 103 LYS A CA 1
ATOM 881 C C . LYS A 1 103 ? 1.314 32.264 22.967 1.00 82.44 103 LYS A C 1
ATOM 883 O O . LYS A 1 103 ? 2.432 31.846 23.251 1.00 82.44 103 LYS A O 1
ATOM 888 N N . SER A 1 104 ? 0.764 33.316 23.573 1.00 84.62 104 SER A N 1
ATOM 889 C CA . SER A 1 104 ? 1.407 34.068 24.656 1.00 84.62 104 SER A CA 1
ATOM 890 C C . SER A 1 104 ? 1.537 33.254 25.941 1.00 84.62 104 SER A C 1
ATOM 892 O O . SER A 1 104 ? 2.578 33.296 26.587 1.00 84.62 104 SER A O 1
ATOM 894 N N . GLU A 1 105 ? 0.519 32.468 26.292 1.00 83.19 105 GLU A N 1
ATOM 895 C CA . GLU A 1 105 ? 0.569 31.609 27.480 1.00 83.19 105 GLU A CA 1
ATOM 896 C C . GLU A 1 105 ? 1.592 30.486 27.314 1.00 83.19 105 GLU A C 1
ATOM 898 O O . GLU A 1 105 ? 2.326 30.174 28.246 1.00 83.19 105 GLU A O 1
ATOM 903 N N . LEU A 1 106 ? 1.690 29.912 26.113 1.00 88.25 106 LEU A N 1
ATOM 904 C CA . LEU A 1 106 ? 2.699 28.896 25.811 1.00 88.25 106 LEU A CA 1
ATOM 905 C C . LEU A 1 106 ? 4.122 29.447 25.906 1.00 88.25 106 LEU A C 1
ATOM 907 O O . LEU A 1 106 ? 5.014 28.767 26.411 1.00 88.25 106 LEU A O 1
ATOM 911 N N . GLN A 1 107 ? 4.331 30.684 25.454 1.00 88.62 107 GLN A N 1
ATOM 912 C CA . GLN A 1 107 ? 5.626 31.350 25.550 1.00 88.62 107 GLN A CA 1
ATOM 913 C C . GLN A 1 107 ? 6.024 31.619 27.007 1.00 88.62 107 GLN A C 1
ATOM 915 O O . GLN A 1 107 ? 7.187 31.439 27.368 1.00 88.62 107 GLN A O 1
ATOM 920 N N . GLU A 1 108 ? 5.063 31.990 27.852 1.00 88.62 108 GLU A N 1
ATOM 921 C CA . GLU A 1 108 ? 5.299 32.203 29.279 1.00 88.62 108 GLU A CA 1
ATOM 922 C C . GLU A 1 108 ? 5.610 30.887 30.010 1.00 88.62 108 GLU A C 1
ATOM 924 O O . GLU A 1 108 ? 6.561 30.822 30.789 1.00 88.62 108 GLU A O 1
ATOM 929 N N . ILE A 1 109 ? 4.896 29.802 29.687 1.00 87.88 109 ILE A N 1
ATOM 930 C CA . ILE A 1 109 ? 5.187 28.463 30.227 1.00 87.88 109 ILE A CA 1
ATOM 931 C C . ILE A 1 109 ? 6.604 28.021 29.835 1.00 87.88 109 ILE A C 1
ATOM 933 O O . ILE A 1 109 ? 7.364 27.552 30.681 1.00 87.88 109 ILE A O 1
ATOM 937 N N . ALA A 1 110 ? 6.995 28.213 28.572 1.00 89.25 110 ALA A N 1
ATOM 938 C CA . ALA A 1 110 ? 8.342 27.883 28.110 1.00 89.25 110 ALA A CA 1
ATOM 939 C C . ALA A 1 110 ? 9.422 28.687 28.856 1.00 89.25 110 ALA A C 1
ATOM 941 O O . ALA A 1 110 ? 10.435 28.125 29.276 1.00 89.25 110 ALA A O 1
ATOM 942 N N . ARG A 1 111 ? 9.187 29.986 29.080 1.00 90.69 111 ARG A N 1
ATOM 943 C CA . ARG A 1 111 ? 10.095 30.858 29.837 1.00 90.69 111 ARG A CA 1
ATOM 944 C C . ARG A 1 111 ? 10.269 30.375 31.280 1.00 90.69 111 ARG A C 1
ATOM 946 O O . ARG A 1 111 ? 11.396 30.329 31.772 1.00 90.69 111 ARG A O 1
ATOM 953 N N . GLN A 1 112 ? 9.178 30.007 31.947 1.00 90.00 112 GLN A N 1
ATOM 954 C CA . GLN A 1 112 ? 9.216 29.507 33.324 1.00 90.00 112 GLN A CA 1
ATOM 955 C C . GLN A 1 112 ? 9.983 28.186 33.430 1.00 90.00 11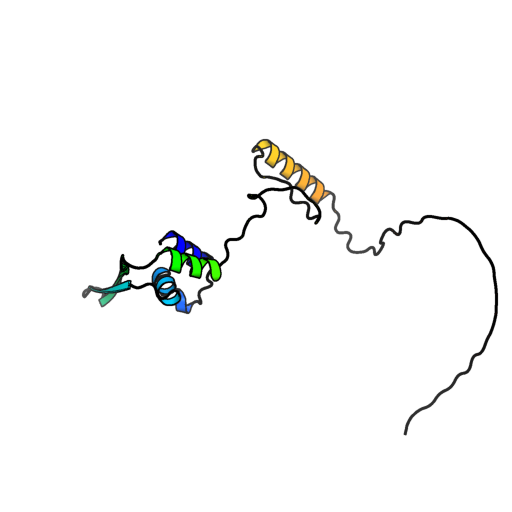2 GLN A C 1
ATOM 957 O O . GLN A 1 112 ? 10.825 28.043 34.314 1.00 90.00 112 GLN A O 1
ATOM 962 N N . LEU A 1 113 ? 9.772 27.260 32.490 1.00 89.38 113 LEU A N 1
ATOM 963 C CA . LEU A 1 113 ? 10.496 25.986 32.454 1.00 89.38 113 LEU A CA 1
ATOM 964 C C . LEU A 1 113 ? 12.001 26.175 32.228 1.00 89.38 113 LEU A C 1
ATOM 966 O O . LEU A 1 113 ? 12.801 25.503 32.873 1.00 89.38 113 LEU A O 1
ATOM 970 N N . MET A 1 114 ? 12.402 27.119 31.369 1.00 86.62 114 MET A N 1
ATOM 971 C CA . MET A 1 114 ? 13.820 27.454 31.183 1.00 86.62 114 MET A CA 1
ATOM 972 C C . MET A 1 114 ? 14.461 28.000 32.465 1.00 86.62 114 MET A C 1
ATOM 974 O O . MET A 1 114 ? 15.577 27.614 32.805 1.00 86.62 114 MET A O 1
ATOM 978 N N . LEU A 1 115 ? 13.752 28.868 33.194 1.00 88.00 115 LEU A N 1
ATOM 979 C CA . LEU A 1 115 ? 14.231 29.403 34.473 1.00 88.00 115 LEU A CA 1
ATOM 980 C C . LEU A 1 115 ? 14.343 28.313 35.541 1.00 88.00 115 LEU A C 1
ATOM 982 O O . LEU A 1 115 ? 15.291 28.319 36.324 1.00 88.00 115 LEU A O 1
ATOM 986 N N . GLN A 1 116 ? 13.402 27.373 35.559 1.00 84.44 116 GLN A N 1
ATOM 987 C CA . GLN A 1 116 ? 13.425 26.246 36.483 1.00 84.44 116 GLN A CA 1
ATOM 988 C C . GLN A 1 116 ? 14.582 25.288 36.175 1.00 84.44 116 GLN A C 1
ATOM 990 O O . GLN A 1 116 ? 15.301 24.896 37.088 1.00 84.44 116 GLN A O 1
ATOM 995 N N . ALA A 1 117 ? 14.817 24.982 34.896 1.00 81.38 117 ALA A N 1
ATOM 996 C CA . ALA A 1 117 ? 15.948 24.160 34.471 1.00 81.38 117 ALA A CA 1
ATOM 997 C C . ALA A 1 117 ? 17.295 24.802 34.840 1.00 81.38 117 ALA A C 1
ATOM 999 O O . ALA A 1 117 ? 18.208 24.103 35.254 1.00 81.38 117 ALA A O 1
ATOM 1000 N N . SER A 1 118 ? 17.404 26.134 34.770 1.00 78.44 118 SER A N 1
ATOM 1001 C CA . SER A 1 118 ? 18.621 26.846 35.187 1.00 78.44 118 SER A CA 1
ATOM 1002 C C . SER A 1 118 ? 18.865 26.871 36.703 1.00 78.44 118 SER A C 1
ATOM 1004 O O . SER A 1 118 ? 19.963 27.211 37.128 1.00 78.44 118 SER A O 1
ATOM 1006 N N . GLN A 1 119 ? 17.854 26.544 37.514 1.00 75.69 119 GLN A N 1
ATOM 1007 C CA . GLN A 1 119 ? 17.950 26.484 38.979 1.00 75.69 119 GLN A CA 1
ATOM 1008 C C . GLN A 1 119 ? 18.147 25.056 39.508 1.00 75.69 119 GLN A C 1
ATOM 1010 O O . GLN A 1 119 ? 18.370 24.879 40.704 1.00 75.69 119 GLN A O 1
ATOM 1015 N N . MET A 1 120 ? 18.061 24.040 38.646 1.00 64.06 120 MET A N 1
ATOM 1016 C CA . MET A 1 120 ? 18.411 22.666 38.995 1.00 64.06 120 MET A CA 1
ATOM 1017 C C . MET A 1 120 ? 19.912 22.469 38.767 1.00 64.06 120 MET A C 1
ATOM 1019 O O . MET A 1 120 ? 20.362 22.424 37.627 1.00 64.06 120 MET A O 1
ATOM 1023 N N . ASN A 1 121 ? 20.680 22.364 39.851 1.00 59.38 121 ASN A N 1
ATOM 1024 C CA . ASN A 1 121 ? 22.045 21.846 39.797 1.00 59.38 121 ASN A CA 1
ATOM 1025 C C . ASN A 1 121 ? 22.008 20.313 39.721 1.00 59.38 121 ASN A C 1
A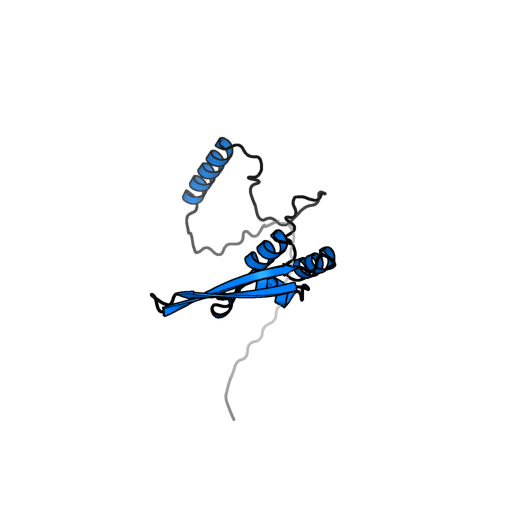TOM 1027 O O . ASN A 1 121 ? 21.205 19.673 40.404 1.00 59.38 121 ASN A O 1
ATOM 1031 N N . ASP A 1 122 ? 22.905 19.739 38.920 1.00 59.22 122 ASP A N 1
ATOM 10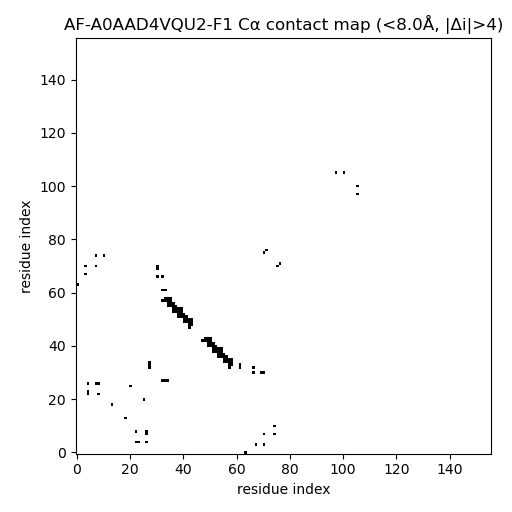32 C CA . ASP A 1 122 ? 23.176 18.301 38.865 1.00 59.22 122 ASP A CA 1
ATOM 1033 C C . ASP A 1 122 ? 23.991 17.869 40.098 1.00 59.22 122 ASP A C 1
ATOM 1035 O O . ASP A 1 122 ? 25.167 17.521 39.997 1.00 59.22 122 ASP A O 1
ATOM 1039 N N . ASP A 1 123 ? 23.383 17.896 41.284 1.00 51.31 123 ASP A N 1
ATOM 1040 C CA . ASP A 1 123 ? 23.978 17.282 42.473 1.00 51.31 123 ASP A CA 1
ATOM 1041 C C . ASP A 1 123 ? 23.692 15.771 42.446 1.00 51.31 123 ASP A C 1
ATOM 1043 O O . ASP A 1 123 ? 22.786 15.248 43.100 1.00 51.31 123 ASP A O 1
ATOM 1047 N N . ALA A 1 124 ? 24.474 15.056 41.634 1.00 53.38 124 ALA A N 1
ATOM 1048 C CA . ALA A 1 124 ? 24.645 13.614 41.746 1.00 53.38 124 ALA A CA 1
ATOM 1049 C C . ALA A 1 124 ? 25.498 13.310 42.988 1.00 53.38 124 ALA A C 1
ATOM 1051 O O . ALA A 1 124 ? 26.712 13.209 42.882 1.00 53.38 124 ALA A O 1
ATOM 1052 N N . ASP A 1 125 ? 24.852 13.271 44.154 1.00 49.34 125 ASP A N 1
ATOM 1053 C CA . ASP A 1 125 ? 25.152 12.419 45.319 1.00 49.34 125 ASP A CA 1
ATOM 1054 C C . ASP A 1 125 ? 24.600 1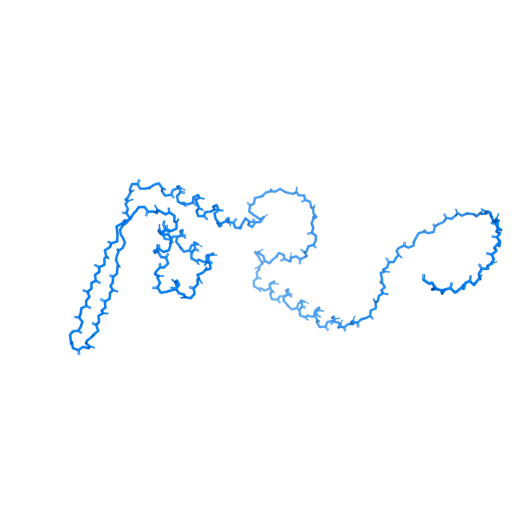3.075 46.591 1.00 49.34 125 ASP A C 1
ATOM 1056 O O . ASP A 1 125 ? 25.222 13.953 47.184 1.00 49.34 125 ASP A O 1
ATOM 1060 N N . SER A 1 126 ? 23.440 12.611 47.058 1.00 41.97 126 SER A N 1
ATOM 1061 C CA . SER A 1 126 ? 23.165 12.534 48.494 1.00 41.97 126 SER A CA 1
ATOM 1062 C C . SER A 1 126 ? 21.968 11.626 48.734 1.00 41.97 126 SER A C 1
ATOM 1064 O O . SER A 1 126 ? 20.808 11.978 48.514 1.00 41.97 126 SER A O 1
ATOM 1066 N N . ASP A 1 127 ? 22.289 10.415 49.161 1.00 50.88 127 ASP A N 1
ATOM 1067 C CA . ASP A 1 127 ? 21.373 9.428 49.698 1.00 50.88 127 ASP A CA 1
ATOM 1068 C C . ASP A 1 127 ? 20.763 9.982 51.001 1.00 50.88 127 ASP A C 1
ATOM 1070 O O . ASP A 1 127 ? 21.375 9.936 52.067 1.00 50.88 127 ASP A O 1
ATOM 1074 N N . ALA A 1 128 ? 19.577 10.590 50.920 1.00 41.03 128 ALA A N 1
ATOM 1075 C CA . ALA A 1 128 ? 18.806 10.999 52.093 1.00 41.03 128 ALA A CA 1
ATOM 1076 C C . ALA A 1 128 ? 17.309 11.079 51.763 1.00 41.03 128 ALA A C 1
ATOM 1078 O O . ALA A 1 128 ? 16.757 12.128 51.433 1.00 41.03 128 ALA A O 1
ATOM 1079 N N . SER A 1 129 ? 16.628 9.941 51.893 1.00 38.19 129 SER A N 1
ATOM 1080 C CA . SER A 1 129 ? 15.169 9.908 52.023 1.00 38.19 129 SER A CA 1
ATOM 1081 C C . SER A 1 129 ? 14.730 10.698 53.269 1.00 38.19 129 SER A C 1
ATOM 1083 O O . SER A 1 129 ? 15.288 10.474 54.346 1.00 38.19 129 SER A O 1
ATOM 1085 N N . PRO A 1 130 ? 13.707 11.569 53.202 1.00 45.41 130 PRO A N 1
ATOM 1086 C CA . PRO A 1 130 ? 13.178 12.214 54.395 1.00 45.41 130 PRO A CA 1
ATOM 1087 C C . PRO A 1 130 ? 12.263 11.237 55.146 1.00 45.41 130 PRO A C 1
ATOM 1089 O O . PRO A 1 130 ? 11.110 11.017 54.778 1.00 45.41 130 PRO A O 1
ATOM 1092 N N . ALA A 1 131 ? 12.782 10.642 56.221 1.00 36.12 131 ALA A N 1
ATOM 1093 C CA . ALA A 1 131 ? 11.980 9.900 57.185 1.00 36.12 131 ALA A CA 1
ATOM 1094 C C . ALA A 1 131 ? 11.154 10.880 58.039 1.00 36.12 131 ALA A C 1
ATOM 1096 O O . ALA A 1 131 ? 11.700 11.670 58.810 1.00 36.12 131 ALA A O 1
ATOM 1097 N N . SER A 1 132 ? 9.825 10.825 57.919 1.00 37.88 132 SER A N 1
ATOM 1098 C CA . SER A 1 132 ? 8.912 11.519 58.830 1.00 37.88 132 SER A CA 1
ATOM 1099 C C . SER A 1 132 ? 8.946 10.861 60.213 1.00 37.88 132 SER A C 1
ATOM 1101 O O . SER A 1 132 ? 8.530 9.716 60.378 1.00 37.88 132 SER A O 1
ATOM 1103 N N . GLN A 1 133 ? 9.440 11.590 61.216 1.00 36.72 133 GLN A N 1
ATOM 1104 C CA . GLN A 1 133 ? 9.364 11.211 62.626 1.00 36.72 133 GLN A CA 1
ATOM 1105 C C . GLN A 1 133 ? 8.041 11.694 63.235 1.00 36.72 133 GLN A C 1
ATOM 1107 O O . GLN A 1 133 ? 7.643 12.844 63.066 1.00 36.72 133 GLN A O 1
ATOM 1112 N N . THR A 1 134 ? 7.367 10.827 63.989 1.00 36.25 134 THR A N 1
ATOM 1113 C CA . THR A 1 134 ? 6.327 11.209 64.953 1.00 36.25 134 THR A CA 1
ATOM 1114 C C . THR A 1 134 ? 6.630 10.495 66.265 1.00 36.25 134 THR A C 1
ATOM 1116 O O . THR A 1 134 ? 6.659 9.269 66.330 1.00 36.25 134 THR A O 1
ATOM 1119 N N . SER A 1 135 ? 6.922 11.283 67.296 1.00 37.50 135 SER A N 1
ATOM 1120 C CA . SER A 1 135 ? 7.203 10.842 68.663 1.00 37.50 135 SER A CA 1
ATOM 1121 C C . SER A 1 135 ? 5.919 10.439 69.392 1.00 37.50 135 SER A C 1
ATOM 1123 O O . SER A 1 135 ? 4.914 11.135 69.245 1.00 37.50 135 SER A O 1
ATOM 1125 N N . THR A 1 136 ? 5.979 9.421 70.268 1.00 36.25 136 THR A N 1
ATOM 1126 C CA . THR A 1 136 ? 5.705 9.545 71.727 1.00 36.25 136 THR A CA 1
ATOM 1127 C C . THR A 1 136 ? 5.397 8.193 72.420 1.00 36.25 136 THR A C 1
ATOM 1129 O O . THR A 1 136 ? 4.493 7.471 72.021 1.00 36.25 136 THR A O 1
ATOM 1132 N N . SER A 1 137 ? 6.116 7.964 73.535 1.00 35.97 137 SER A N 1
ATOM 1133 C CA . SER A 1 137 ? 5.783 7.212 74.772 1.00 35.97 137 SER A CA 1
ATOM 1134 C C . SER A 1 137 ? 6.044 5.700 74.970 1.00 35.97 137 SER A C 1
ATOM 1136 O O . SER A 1 137 ? 5.220 4.852 74.655 1.00 35.97 137 SER A O 1
ATOM 1138 N N . GLN A 1 138 ? 7.104 5.468 75.768 1.00 36.97 138 GLN A N 1
ATOM 1139 C CA . GLN A 1 138 ? 7.211 4.687 77.028 1.00 36.97 138 GLN A CA 1
ATOM 1140 C C . GLN A 1 138 ? 8.009 3.350 77.097 1.00 36.97 138 GLN A C 1
ATOM 1142 O O . GLN A 1 138 ? 8.036 2.597 76.130 1.00 36.97 138 GLN A O 1
ATOM 1147 N N . PRO A 1 139 ? 8.689 3.060 78.249 1.00 46.81 139 PRO A N 1
ATOM 1148 C CA . PRO A 1 139 ? 9.834 2.126 78.341 1.00 46.81 139 PRO A CA 1
ATOM 1149 C C . PRO A 1 139 ? 9.707 0.958 79.363 1.00 46.81 139 PRO A C 1
ATOM 1151 O O . PRO A 1 139 ? 8.957 1.096 80.326 1.00 46.81 139 PRO A O 1
ATOM 1154 N N . LYS A 1 140 ? 10.547 -0.104 79.207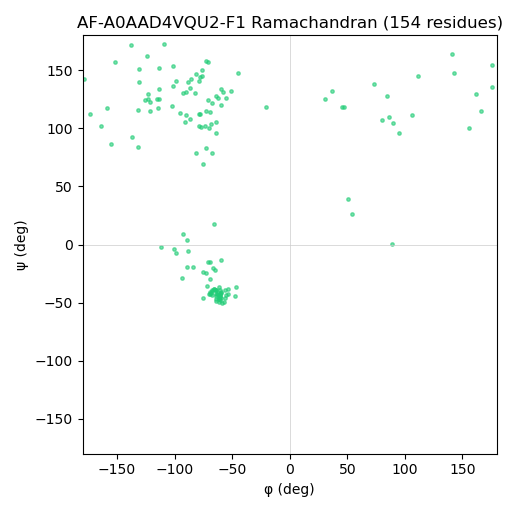 1.00 33.16 140 LYS A N 1
ATOM 1155 C CA . LYS A 1 140 ? 11.186 -1.056 80.197 1.00 33.16 140 LYS A CA 1
ATOM 1156 C C . LYS A 1 140 ? 11.243 -2.537 79.690 1.00 33.16 140 LYS A C 1
ATOM 1158 O O . LYS A 1 140 ? 10.435 -2.873 78.837 1.00 33.16 140 LYS A O 1
ATOM 1163 N N . PRO A 1 141 ? 12.051 -3.473 80.266 1.00 40.94 141 PRO A N 1
ATOM 1164 C CA . PRO A 1 141 ? 13.525 -3.508 80.369 1.00 40.94 141 PRO A CA 1
ATOM 1165 C C . PRO A 1 141 ? 14.167 -4.918 80.091 1.00 40.94 141 PRO A C 1
ATOM 1167 O O . PRO A 1 141 ? 13.478 -5.921 79.999 1.00 40.94 141 PRO A O 1
ATOM 1170 N N . ILE A 1 142 ? 15.509 -4.959 80.000 1.00 31.98 142 ILE A N 1
ATOM 1171 C CA . ILE A 1 142 ? 16.499 -6.015 80.382 1.00 31.98 142 ILE A CA 1
ATOM 1172 C C . ILE A 1 142 ? 16.155 -7.534 80.334 1.00 31.98 142 ILE A C 1
ATOM 1174 O O . ILE A 1 142 ? 15.292 -8.009 81.063 1.00 31.98 142 ILE A O 1
ATOM 1178 N N . ASN A 1 143 ? 16.979 -8.315 79.604 1.00 31.48 143 ASN A N 1
ATOM 1179 C CA . ASN A 1 143 ? 17.767 -9.478 80.097 1.00 31.48 143 ASN A CA 1
ATOM 1180 C C . ASN A 1 143 ? 18.717 -9.998 78.986 1.00 31.48 143 ASN A C 1
ATOM 1182 O O . ASN A 1 143 ? 18.273 -10.281 77.881 1.00 31.48 143 ASN A O 1
ATOM 1186 N N . GLN A 1 144 ? 20.042 -9.857 79.141 1.00 33.69 144 GLN A N 1
ATOM 1187 C CA . GLN A 1 144 ? 21.019 -10.935 79.421 1.00 33.69 144 GLN A CA 1
ATOM 1188 C C . GLN A 1 144 ? 20.847 -12.214 78.571 1.00 33.69 144 GLN A C 1
ATOM 1190 O O . GLN A 1 144 ? 19.858 -12.914 78.732 1.00 33.69 144 GLN A O 1
ATOM 1195 N N . GLN A 1 145 ? 21.842 -12.596 77.752 1.00 35.69 145 GLN A N 1
ATOM 1196 C CA . GLN A 1 145 ? 22.932 -13.494 78.179 1.00 35.69 145 GLN A CA 1
ATOM 1197 C C . GLN A 1 145 ? 23.889 -13.865 77.021 1.00 35.69 145 GLN A C 1
ATOM 1199 O O . GLN A 1 145 ? 23.505 -14.175 75.901 1.00 35.69 145 GLN A O 1
ATOM 1204 N N . THR A 1 146 ? 25.168 -13.798 77.369 1.00 31.00 146 THR A N 1
ATOM 1205 C CA . THR A 1 146 ? 26.416 -14.228 76.724 1.00 31.00 146 THR A CA 1
ATOM 1206 C C . THR A 1 146 ? 26.440 -15.631 76.100 1.00 31.00 146 THR A C 1
ATOM 1208 O O . THR A 1 146 ? 25.961 -16.577 76.718 1.00 31.00 146 THR A O 1
ATOM 1211 N N . SER A 1 147 ? 27.201 -15.818 75.015 1.00 34.97 147 SER A N 1
ATOM 1212 C CA . SER A 1 147 ? 28.441 -16.632 75.021 1.00 34.97 147 SER A CA 1
ATOM 1213 C C . SER A 1 147 ? 29.129 -16.659 73.648 1.00 34.97 147 SER A C 1
ATOM 1215 O O . SER A 1 147 ? 28.495 -16.655 72.598 1.00 34.97 147 SER A O 1
ATOM 1217 N N . ALA A 1 148 ? 30.459 -16.634 73.700 1.00 35.34 148 ALA A N 1
ATOM 1218 C CA . ALA A 1 148 ? 31.404 -16.710 72.595 1.00 35.34 148 ALA A CA 1
ATOM 1219 C C . ALA A 1 148 ? 31.991 -18.127 72.487 1.00 35.34 148 ALA A C 1
ATOM 1221 O O . ALA A 1 148 ? 32.101 -18.786 73.516 1.00 35.34 148 ALA A O 1
ATOM 1222 N N . GLN A 1 149 ? 32.420 -18.530 71.281 1.00 37.44 149 GLN A N 1
ATOM 1223 C CA . GLN A 1 149 ? 33.536 -19.449 70.932 1.00 37.44 149 GLN A CA 1
ATOM 1224 C C . GLN A 1 149 ? 33.361 -19.831 69.443 1.00 37.44 149 GLN A C 1
ATOM 1226 O O . GLN A 1 149 ? 32.284 -20.271 69.069 1.00 37.44 149 GLN A O 1
ATOM 1231 N N . SER A 1 150 ? 34.226 -19.501 68.474 1.00 33.56 150 SER A N 1
ATOM 1232 C CA . SER A 1 150 ? 35.683 -19.661 68.267 1.00 33.56 150 SER A CA 1
ATOM 1233 C C . SER A 1 150 ? 36.103 -21.019 67.675 1.00 33.56 150 SER A C 1
ATOM 1235 O O . SER A 1 150 ? 35.843 -22.053 68.277 1.00 33.56 150 SER A O 1
ATOM 1237 N N . CYS A 1 151 ? 36.882 -20.929 66.577 1.00 34.12 151 CYS A N 1
ATOM 1238 C CA . CYS A 1 151 ? 37.690 -21.947 65.864 1.00 34.12 151 CYS A CA 1
ATOM 1239 C C . CYS A 1 151 ? 36.900 -22.986 65.035 1.00 34.12 151 C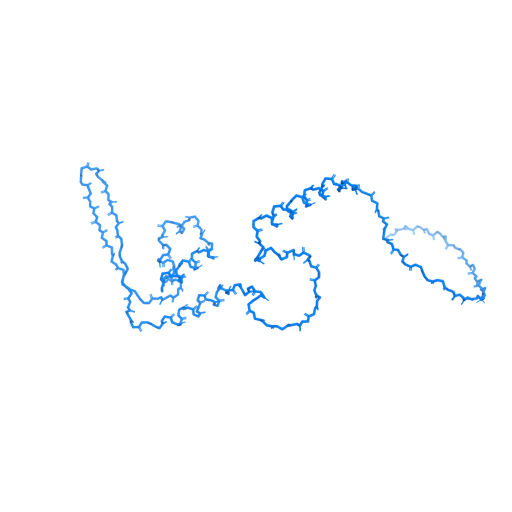YS A C 1
ATOM 1241 O O . CYS A 1 151 ? 35.895 -23.498 65.494 1.00 34.12 151 CYS A O 1
ATOM 1243 N N . GLY A 1 152 ? 37.265 -23.396 63.815 1.00 31.17 152 GLY A N 1
ATOM 1244 C CA . GLY A 1 152 ? 38.484 -23.272 63.006 1.00 31.17 152 GLY A CA 1
ATOM 1245 C C . GLY A 1 152 ? 38.688 -24.586 62.213 1.00 31.17 152 GLY A C 1
ATOM 1246 O O . GLY A 1 152 ? 38.353 -25.640 62.736 1.00 31.17 152 GLY A O 1
ATOM 1247 N N . GLY A 1 153 ? 39.255 -24.525 60.995 1.00 31.42 153 GLY A N 1
ATOM 1248 C CA . GLY A 1 153 ? 39.858 -25.669 60.263 1.00 31.42 153 GLY A CA 1
ATOM 1249 C C . GLY A 1 153 ? 38.892 -26.521 59.415 1.00 31.42 153 GLY A C 1
ATOM 1250 O O . GLY A 1 153 ? 37.973 -27.110 59.959 1.00 31.42 153 GLY A O 1
ATOM 1251 N N . VAL A 1 154 ? 38.920 -26.500 58.074 1.00 36.84 154 VAL A N 1
ATOM 1252 C CA . VAL A 1 154 ? 39.898 -27.073 57.108 1.00 36.84 154 VAL A CA 1
ATOM 1253 C C . VAL A 1 154 ? 39.713 -28.584 56.860 1.00 36.84 154 VAL A C 1
ATOM 1255 O O . VAL A 1 154 ? 40.067 -29.406 57.691 1.00 36.84 154 VAL A O 1
ATOM 1258 N N . ILE A 1 155 ? 39.191 -28.864 55.656 1.00 36.75 155 ILE A N 1
ATOM 1259 C CA . ILE A 1 155 ? 39.558 -29.883 54.648 1.00 36.75 155 ILE A CA 1
ATOM 1260 C C . ILE A 1 155 ? 39.795 -31.329 55.120 1.00 36.75 155 ILE A C 1
ATOM 1262 O O . ILE A 1 155 ? 40.805 -31.632 55.746 1.00 36.75 155 ILE A O 1
ATOM 1266 N N . THR A 1 156 ? 38.982 -32.256 54.605 1.00 48.84 156 THR A N 1
ATOM 1267 C CA . THR A 1 156 ? 39.452 -33.322 53.694 1.00 48.84 156 THR A CA 1
ATOM 1268 C C . THR A 1 156 ? 38.343 -33.658 52.706 1.00 48.84 156 THR A C 1
ATOM 1270 O O . THR A 1 156 ? 37.175 -33.700 53.149 1.00 48.84 156 THR A O 1
#

Radius of gyration: 34.35 Å; Cα contacts (8 Å, |Δi|>4): 67; chains: 1; bounding box: 57×67×108 Å

Secondary structure (DSSP, 8-state):
-HHHHHHHHHHS---GGGTTS-HHHHHHHHTT--EEEEEEEEEETTTTEEEEEEEEEE-TTS-HHHHHHHHHHHS-----TTSS--------------TT--HHHHHHHHHHHHHHHTT-------------------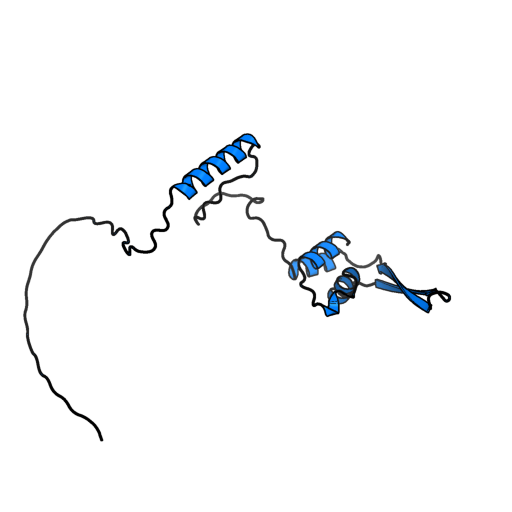------------------

Sequence (156 aa):
MQELVNYFTNKNKFKESELFFPNLLHFVAKYKVPWILKWSYQVNWETRVLSRQFSIKWWDKFKLERIANYVYSDFPPVRNPHSEKKSSPATSHSSLPIEGRSKSELQEIARQLMLQASQMNDDADSDASPASQTSTSQPKPINQQTSAQSCGGVIT

Solvent-accessible surface area (backbone atoms only — not comparable to full-atom values): 10988 Å² total; per-residue (Å²): 107,71,66,58,44,52,52,48,55,76,71,52,86,73,54,80,84,50,67,82,48,60,66,66,55,55,49,33,62,74,68,66,53,65,64,46,82,44,79,45,77,46,76,42,80,89,80,69,42,78,45,79,48,74,49,78,45,70,50,89,84,61,67,62,68,61,53,51,52,52,52,38,66,79,51,62,76,82,75,68,88,81,83,69,88,80,95,82,87,90,80,95,69,92,73,78,86,66,81,92,61,52,75,69,55,54,52,51,53,53,52,52,50,54,56,51,56,73,68,58,74,89,77,88,78,76,97,71,82,87,78,87,83,81,90,87,89,89,93,88,81,90,82,90,86,89,87,89,84,87,90,81,87,84,89,133

Organism: Prunus dulcis (NCBI:txid3755)

Nearest PDB structures (foldseek):
  7o4x-assembly1_A  TM=3.509E-01  e=1.355E+00  Lentilactobacillus hilgardii ATCC 27305
  6yc7-assembly1_D  TM=3.820E-01  e=6.354E+00  Corynebacterium glutamicum
  8gym-assembly1_2K  TM=2.317E-01  e=1.117E+00  Tetrahymena thermophila SB210

Foldseek 3Di:
DVVLLVLCVVPDDDDPVCVVDDSVVVLCVVLVFAKDKDKDWDADPVVRDIDIDIDIDGDPPDDPVSSSVVSCVVPPDPPPVPPDDDDDDDDDDDDPPPPPDDPVVVVVVVVVVVVVVVVDDPPPDDPDDDDDDDDDDDDDDDDDDDDDDDDDDDDD

Mean predicted aligned error: 20.54 Å

pLDDT: mean 71.2, std 21.82, range [31.0, 93.75]